Protein AF-A0A5K7SCP3-F1 (afdb_monomer_lite)

Organism: NCBI:txid2010828

pLDDT: mean 89.35, std 11.58, range [54.91, 98.19]

Secondary structure (DSSP, 8-state):
--HHHHHHHHHHHHTT---HHHHHHHHHHHHHHHS-----PPPHHHHHHHHHHHHHHHHT----HHHHHHHHHHHHT-

Structure (mmCIF, N/CA/C/O backbone):
data_AF-A0A5K7SCP3-F1
#
_entry.id   AF-A0A5K7SCP3-F1
#
loop_
_atom_site.group_PDB
_atom_site.id
_atom_site.type_symbol
_atom_site.label_atom_id
_atom_site.label_alt_id
_atom_site.label_comp_id
_atom_site.label_asym_id
_atom_site.label_entity_id
_atom_site.label_seq_id
_atom_site.pdbx_PDB_ins_code
_atom_site.Cartn_x
_atom_site.Cartn_y
_atom_site.Cartn_z
_atom_site.occupancy
_atom_site.B_iso_or_equiv
_atom_site.auth_seq_id
_atom_site.auth_comp_id
_atom_site.auth_asym_id
_atom_site.auth_atom_id
_atom_site.pdbx_PDB_model_num
ATOM 1 N N . MET A 1 1 ? 27.203 -15.403 -4.751 1.00 68.25 1 MET A N 1
ATOM 2 C CA . MET A 1 1 ? 26.934 -14.495 -5.884 1.00 68.25 1 MET A CA 1
ATOM 3 C C . MET A 1 1 ? 27.150 -13.080 -5.393 1.00 68.25 1 MET A C 1
ATOM 5 O O . MET A 1 1 ? 26.565 -12.705 -4.387 1.00 68.25 1 MET A O 1
ATOM 9 N N . THR A 1 2 ? 28.039 -12.334 -6.033 1.00 93.69 2 THR A N 1
ATOM 10 C CA . THR A 1 2 ? 28.336 -10.944 -5.659 1.00 93.69 2 THR A CA 1
ATOM 11 C C . THR A 1 2 ? 27.322 -9.983 -6.280 1.00 93.69 2 THR A C 1
ATOM 13 O O . THR A 1 2 ? 26.718 -10.296 -7.307 1.00 93.69 2 THR A O 1
ATOM 16 N N . ALA A 1 3 ? 27.177 -8.777 -5.722 1.00 90.38 3 ALA A N 1
ATOM 17 C CA . ALA A 1 3 ? 26.335 -7.731 -6.315 1.00 90.38 3 ALA A CA 1
ATOM 18 C C . ALA A 1 3 ? 26.719 -7.441 -7.780 1.00 90.38 3 ALA A C 1
ATOM 20 O O . ALA A 1 3 ? 25.860 -7.241 -8.637 1.00 90.38 3 ALA A O 1
ATOM 21 N N . ARG A 1 4 ? 28.019 -7.503 -8.100 1.00 95.19 4 ARG A N 1
ATOM 22 C CA . ARG A 1 4 ? 28.532 -7.343 -9.467 1.00 95.19 4 ARG A CA 1
ATOM 23 C C . ARG A 1 4 ? 28.054 -8.452 -10.407 1.00 95.19 4 ARG A C 1
ATOM 25 O O . ARG A 1 4 ? 27.725 -8.178 -11.558 1.00 95.19 4 ARG A O 1
ATOM 32 N N . GLU A 1 5 ? 28.041 -9.698 -9.943 1.00 94.25 5 GLU A N 1
ATOM 33 C CA . GLU A 1 5 ? 27.543 -10.838 -10.725 1.00 94.25 5 GLU A CA 1
ATOM 34 C C . GLU A 1 5 ? 26.031 -10.772 -10.926 1.00 94.25 5 GLU A C 1
ATOM 36 O O . GLU A 1 5 ? 2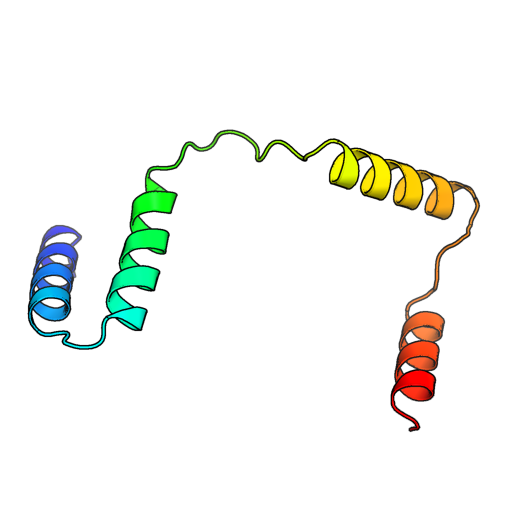5.556 -11.049 -12.026 1.00 94.25 5 GLU A O 1
ATOM 41 N N . LEU A 1 6 ? 25.287 -10.357 -9.899 1.00 93.25 6 LEU A N 1
ATOM 42 C CA . LEU A 1 6 ? 23.837 -10.203 -9.972 1.00 93.25 6 LEU A CA 1
ATOM 43 C C . LEU A 1 6 ? 23.434 -9.133 -10.995 1.00 93.25 6 LEU A C 1
ATOM 45 O O . LEU A 1 6 ? 22.631 -9.418 -11.881 1.00 93.25 6 LEU A O 1
ATOM 49 N N . LYS A 1 7 ? 24.066 -7.950 -10.957 1.00 90.94 7 LYS A N 1
ATOM 50 C CA . LYS A 1 7 ? 23.822 -6.875 -11.937 1.00 90.94 7 LYS A CA 1
ATOM 51 C C . LYS A 1 7 ? 24.048 -7.345 -13.377 1.00 90.94 7 LYS A C 1
ATOM 53 O O . LYS A 1 7 ? 23.212 -7.108 -14.242 1.00 90.94 7 LYS A O 1
ATOM 58 N N . LYS A 1 8 ? 25.141 -8.074 -13.634 1.00 95.69 8 LYS A N 1
ATOM 59 C CA . LYS A 1 8 ? 25.430 -8.623 -14.972 1.00 95.69 8 LYS A CA 1
ATOM 60 C C . LYS A 1 8 ? 24.358 -9.600 -15.453 1.00 95.69 8 LYS A C 1
ATOM 62 O O . LYS A 1 8 ? 23.981 -9.555 -16.620 1.00 95.69 8 LYS A O 1
ATOM 67 N N . ARG A 1 9 ? 23.876 -10.479 -14.571 1.00 94.12 9 ARG A N 1
ATOM 68 C CA . ARG A 1 9 ? 22.824 -11.448 -14.911 1.00 94.12 9 ARG A CA 1
ATOM 69 C C . ARG A 1 9 ? 21.488 -10.769 -15.197 1.00 94.12 9 ARG A C 1
ATOM 71 O O . ARG A 1 9 ? 20.827 -11.158 -16.152 1.00 94.12 9 ARG A O 1
ATOM 78 N N . LEU A 1 10 ? 21.125 -9.750 -14.415 1.00 92.06 10 LEU A N 1
ATOM 79 C CA . LEU A 1 10 ? 19.904 -8.972 -14.630 1.00 92.06 10 LEU A CA 1
ATOM 80 C C . LEU A 1 10 ? 19.927 -8.250 -15.978 1.00 92.06 10 LEU A C 1
ATOM 82 O O . LEU A 1 10 ? 19.011 -8.444 -16.767 1.00 92.06 10 LEU A O 1
ATOM 86 N N . ILE A 1 11 ? 21.005 -7.521 -16.292 1.00 94.00 11 ILE A N 1
ATOM 87 C CA . ILE A 1 11 ? 21.164 -6.841 -17.592 1.00 94.00 11 ILE A CA 1
ATOM 88 C C . ILE A 1 11 ? 21.032 -7.837 -18.750 1.00 94.00 11 ILE A C 1
ATOM 90 O O . ILE A 1 11 ? 20.324 -7.576 -19.719 1.00 94.00 11 ILE A O 1
ATOM 94 N N . HIS A 1 12 ? 21.685 -8.998 -18.638 1.00 95.75 12 HIS A N 1
ATOM 95 C CA . HIS A 1 12 ? 21.601 -10.036 -19.661 1.00 95.75 12 HIS A CA 1
ATOM 96 C C . HIS A 1 12 ? 20.172 -10.563 -19.845 1.00 95.75 12 HIS A C 1
ATOM 98 O O . HIS A 1 12 ? 19.730 -10.728 -20.977 1.00 95.75 12 HIS A O 1
ATOM 104 N N . LYS A 1 13 ? 19.445 -10.804 -18.747 1.00 92.44 13 LYS A N 1
ATOM 105 C CA . LYS A 1 13 ? 18.074 -11.321 -18.792 1.00 92.44 13 LYS A CA 1
ATOM 106 C C . LYS A 1 13 ? 17.084 -10.295 -19.345 1.00 92.44 13 LYS A C 1
ATOM 108 O O . LYS A 1 13 ? 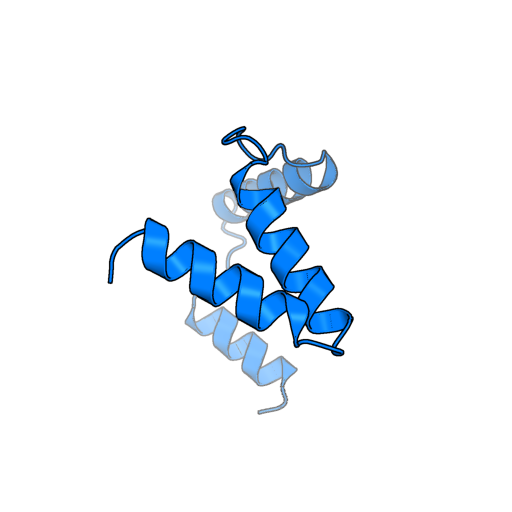16.221 -10.672 -20.129 1.00 92.44 13 LYS A O 1
ATOM 113 N N . ILE A 1 14 ? 17.239 -9.025 -18.969 1.00 93.75 14 ILE A N 1
ATOM 114 C CA . ILE A 1 14 ? 16.443 -7.901 -19.482 1.00 93.75 14 ILE A CA 1
ATOM 115 C C . ILE A 1 14 ? 16.634 -7.776 -20.995 1.00 93.75 14 ILE A C 1
ATOM 117 O O . ILE A 1 14 ? 15.655 -7.747 -21.727 1.00 93.75 14 ILE A O 1
ATOM 121 N N . GLY A 1 15 ? 17.881 -7.812 -21.479 1.00 93.38 15 GLY A N 1
ATOM 122 C CA . GLY A 1 15 ? 18.179 -7.717 -22.914 1.00 93.38 15 GLY A CA 1
ATOM 123 C C . GLY A 1 15 ? 17.699 -8.900 -23.767 1.00 93.38 15 GLY A C 1
ATOM 124 O O . GLY A 1 15 ? 17.788 -8.832 -24.987 1.00 93.38 15 GLY A O 1
ATOM 125 N N . GLN A 1 16 ? 17.225 -9.983 -23.146 1.00 95.62 16 GLN A N 1
ATOM 126 C CA . GLN A 1 16 ? 16.635 -11.148 -23.816 1.00 95.62 16 GLN A CA 1
ATOM 127 C C . GLN A 1 16 ? 15.106 -11.193 -23.701 1.00 95.62 16 GLN A C 1
ATOM 129 O O . GLN A 1 16 ? 14.493 -12.117 -24.231 1.00 95.62 16 GLN A O 1
ATOM 134 N N . SER A 1 17 ? 14.494 -10.282 -22.944 1.00 93.31 17 SER A N 1
ATOM 135 C CA . SER A 1 17 ? 13.048 -10.272 -22.750 1.00 93.31 17 SER A CA 1
ATOM 136 C C . SER A 1 17 ? 12.377 -9.521 -23.893 1.00 93.31 17 SER A C 1
ATOM 138 O O . SER A 1 17 ? 12.745 -8.390 -24.183 1.00 93.31 17 SER A O 1
ATOM 140 N N . GLU A 1 18 ? 11.367 -10.139 -24.495 1.00 95.00 18 GLU A N 1
ATOM 141 C CA . GLU A 1 18 ? 10.460 -9.514 -25.473 1.00 95.00 18 GLU A CA 1
ATOM 142 C C . GLU A 1 18 ? 9.067 -9.260 -24.864 1.00 95.00 18 GLU A C 1
ATOM 144 O O . GLU A 1 18 ? 8.126 -8.901 -25.561 1.00 95.00 18 GLU A O 1
ATOM 149 N N . ASN A 1 19 ? 8.909 -9.516 -23.561 1.00 95.56 19 ASN A N 1
ATOM 150 C CA . ASN A 1 19 ? 7.669 -9.267 -22.836 1.00 95.56 19 ASN A CA 1
ATOM 151 C C . ASN A 1 19 ? 7.697 -7.842 -22.273 1.00 95.56 19 ASN A C 1
ATOM 153 O O . ASN A 1 19 ? 8.352 -7.595 -21.257 1.00 95.56 19 ASN A O 1
ATOM 157 N N . ASP A 1 20 ? 6.997 -6.938 -22.953 1.00 92.69 20 ASP A N 1
ATOM 158 C CA . ASP A 1 20 ? 6.940 -5.517 -22.612 1.00 92.69 20 ASP A CA 1
ATOM 159 C C . ASP A 1 20 ? 6.318 -5.270 -21.227 1.00 92.69 20 ASP A C 1
ATOM 161 O O . ASP A 1 20 ? 6.874 -4.488 -20.457 1.00 92.69 20 ASP A O 1
ATOM 165 N N . ASP A 1 21 ? 5.261 -6.004 -20.850 1.00 91.88 21 ASP A N 1
ATOM 166 C CA . ASP A 1 21 ? 4.615 -5.876 -19.531 1.00 91.88 21 ASP A CA 1
ATOM 167 C C . ASP A 1 21 ? 5.602 -6.200 -18.397 1.00 91.88 21 ASP A C 1
ATOM 169 O O . ASP A 1 21 ? 5.709 -5.487 -17.399 1.00 91.88 21 ASP A O 1
ATOM 173 N N . LEU A 1 22 ? 6.387 -7.271 -18.561 1.00 90.81 22 LEU A N 1
ATOM 174 C CA . LEU A 1 22 ? 7.415 -7.654 -17.591 1.00 90.81 22 LEU A CA 1
ATOM 175 C C . LEU A 1 22 ? 8.516 -6.592 -17.487 1.00 90.81 22 LEU A C 1
ATOM 177 O O . LEU A 1 22 ? 9.015 -6.322 -16.393 1.00 90.81 22 LEU A O 1
ATOM 181 N N . LEU A 1 23 ? 8.925 -6.018 -18.619 1.00 93.75 23 LEU A N 1
ATOM 182 C CA . LEU A 1 23 ? 9.944 -4.973 -18.653 1.00 93.75 23 LEU A CA 1
ATOM 183 C C . LEU A 1 23 ? 9.457 -3.689 -17.972 1.00 93.75 23 LEU A C 1
ATOM 185 O O . LEU A 1 23 ? 10.230 -3.072 -17.235 1.00 93.75 23 LEU A O 1
ATOM 189 N N . GLU A 1 24 ? 8.190 -3.322 -18.162 1.00 91.62 24 GLU A N 1
ATOM 190 C CA . GLU A 1 24 ? 7.574 -2.166 -17.510 1.00 91.62 24 GLU A CA 1
ATOM 191 C C . GLU A 1 24 ? 7.509 -2.344 -15.989 1.00 91.62 24 GLU A C 1
ATOM 193 O O . GLU A 1 24 ? 7.947 -1.465 -15.245 1.00 91.62 24 GLU A O 1
ATOM 198 N N . GLU A 1 25 ? 7.052 -3.500 -15.509 1.00 88.06 25 GLU A N 1
ATOM 199 C CA . GLU A 1 25 ? 6.976 -3.784 -14.072 1.00 88.06 25 GLU A CA 1
ATOM 200 C C . GLU A 1 25 ? 8.362 -3.814 -13.413 1.00 88.06 25 GLU A C 1
ATOM 202 O O . GLU A 1 25 ? 8.566 -3.253 -12.332 1.00 88.06 25 GLU A O 1
ATOM 207 N N . MET A 1 26 ? 9.358 -4.407 -14.081 1.00 88.00 26 MET A N 1
ATOM 208 C CA . MET A 1 26 ? 10.743 -4.381 -13.603 1.00 88.00 26 MET A CA 1
ATOM 209 C C . MET A 1 26 ? 11.302 -2.958 -13.547 1.00 88.00 26 MET A C 1
ATOM 211 O O . MET A 1 26 ? 12.008 -2.618 -12.596 1.00 88.00 26 MET A O 1
ATOM 215 N N . TYR A 1 27 ? 10.993 -2.127 -14.545 1.00 88.00 27 TYR A N 1
ATOM 216 C CA . TYR A 1 27 ? 11.397 -0.727 -14.552 1.00 88.00 27 TYR A CA 1
ATOM 217 C C . TYR A 1 27 ? 10.748 0.043 -13.404 1.00 88.00 27 TYR A C 1
ATOM 219 O O . TYR A 1 27 ? 11.463 0.719 -12.673 1.00 88.00 27 TYR A O 1
ATOM 227 N N . ARG A 1 28 ? 9.436 -0.110 -13.184 1.00 84.69 28 ARG A N 1
ATOM 228 C CA . ARG A 1 28 ? 8.726 0.508 -12.053 1.00 84.69 28 ARG A CA 1
ATOM 229 C C . ARG A 1 28 ? 9.354 0.112 -10.723 1.00 84.69 28 ARG A C 1
ATOM 231 O O . ARG A 1 28 ? 9.630 0.979 -9.905 1.00 84.69 28 ARG A O 1
ATOM 238 N N . LEU A 1 29 ? 9.640 -1.174 -10.520 1.00 84.81 29 LEU A N 1
ATOM 239 C CA . LEU A 1 29 ? 10.238 -1.668 -9.279 1.00 84.81 29 LEU A CA 1
ATOM 240 C C . LEU A 1 29 ? 11.614 -1.043 -8.997 1.00 84.81 29 LEU A C 1
ATOM 242 O O . LEU A 1 29 ? 11.883 -0.657 -7.865 1.00 84.81 29 LEU A O 1
ATOM 246 N N . ILE A 1 30 ? 12.471 -0.937 -10.018 1.00 83.62 30 ILE A N 1
ATOM 247 C CA . ILE A 1 30 ? 13.827 -0.378 -9.883 1.00 83.62 30 ILE A CA 1
ATOM 248 C C . ILE A 1 30 ? 13.787 1.153 -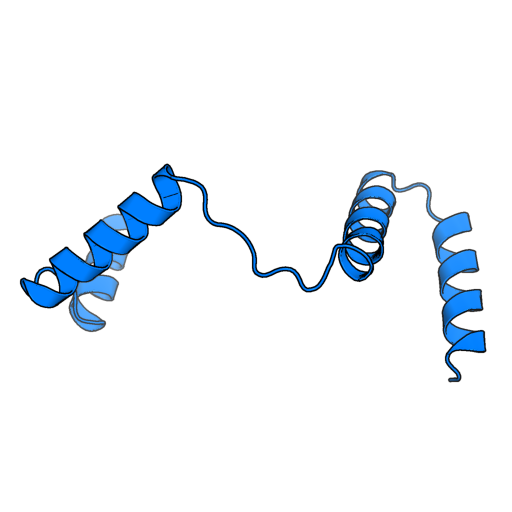9.794 1.00 83.62 30 ILE A C 1
ATOM 250 O O . ILE A 1 30 ? 14.492 1.738 -8.983 1.00 83.62 30 ILE A O 1
ATOM 254 N N . ALA A 1 31 ? 12.946 1.817 -10.586 1.00 78.38 31 ALA A N 1
ATOM 255 C CA . ALA A 1 31 ? 12.767 3.266 -10.523 1.00 78.38 31 ALA A CA 1
ATOM 256 C C . ALA A 1 31 ? 12.205 3.703 -9.160 1.00 78.38 31 ALA A C 1
ATOM 258 O O . ALA A 1 31 ? 12.598 4.740 -8.634 1.00 78.38 31 ALA A O 1
ATOM 259 N N . ASN A 1 32 ? 11.350 2.877 -8.552 1.00 67.19 32 ASN A N 1
ATOM 260 C CA . ASN A 1 32 ? 10.837 3.099 -7.204 1.00 67.19 32 ASN A CA 1
ATOM 261 C C . ASN A 1 32 ? 11.866 2.792 -6.099 1.00 67.19 32 ASN A C 1
ATOM 263 O O . ASN A 1 32 ? 11.651 3.204 -4.966 1.00 67.19 32 ASN A O 1
ATOM 267 N N . GLU A 1 33 ? 12.980 2.104 -6.392 1.00 64.94 33 GLU A N 1
ATOM 268 C CA . GLU A 1 33 ? 14.121 1.998 -5.461 1.00 64.94 33 GLU A CA 1
ATOM 269 C C . GLU A 1 33 ? 14.826 3.359 -5.303 1.00 64.94 33 GLU A C 1
ATOM 271 O O . GLU A 1 33 ? 15.365 3.660 -4.239 1.00 64.94 33 GLU A O 1
ATOM 276 N N . GLU A 1 34 ? 14.798 4.193 -6.352 1.00 56.22 34 GLU A N 1
ATOM 277 C CA . GLU A 1 34 ? 15.349 5.556 -6.364 1.00 56.22 34 GLU A CA 1
ATOM 278 C C . GLU A 1 34 ? 14.321 6.636 -6.002 1.00 56.22 34 GLU A C 1
ATOM 280 O O . GLU A 1 34 ? 14.712 7.765 -5.689 1.00 56.22 34 GLU A O 1
ATOM 285 N N . ALA A 1 35 ? 13.022 6.311 -6.030 1.00 54.91 35 ALA A N 1
ATOM 286 C CA . ALA A 1 35 ? 11.970 7.178 -5.523 1.00 54.91 35 ALA A CA 1
ATOM 287 C C . ALA A 1 35 ? 12.108 7.245 -4.002 1.00 54.91 35 ALA A C 1
ATOM 289 O O . ALA A 1 35 ? 11.600 6.396 -3.282 1.00 54.91 35 ALA A O 1
ATOM 290 N N . ASP A 1 36 ? 12.920 8.211 -3.581 1.00 56.34 36 ASP A N 1
ATOM 291 C CA . ASP A 1 36 ? 12.894 8.936 -2.324 1.00 56.34 36 ASP A CA 1
ATOM 292 C C . ASP A 1 36 ? 12.188 8.194 -1.180 1.00 56.34 36 ASP A C 1
ATOM 294 O O . ASP A 1 36 ? 10.980 7.971 -1.190 1.00 56.34 36 ASP A O 1
ATOM 298 N N . ILE A 1 37 ? 12.932 7.922 -0.109 1.00 55.81 37 ILE A N 1
ATOM 299 C CA . ILE A 1 37 ? 12.384 7.523 1.199 1.00 55.81 37 ILE A CA 1
ATOM 300 C C . ILE A 1 37 ? 11.599 8.714 1.809 1.00 55.81 37 ILE A C 1
ATOM 302 O O . ILE A 1 37 ? 11.574 8.914 3.024 1.00 55.81 37 ILE A O 1
ATOM 306 N N . SER A 1 38 ? 10.996 9.572 0.985 1.00 59.53 38 SER A N 1
ATOM 307 C CA . SER A 1 38 ? 9.998 10.516 1.422 1.00 59.53 38 SER A CA 1
ATOM 308 C C . SER A 1 38 ? 8.768 9.726 1.821 1.00 59.53 38 SER A C 1
ATOM 310 O O . SER A 1 38 ? 8.291 8.808 1.154 1.00 59.53 38 SER A O 1
ATOM 312 N N . VAL A 1 39 ? 8.300 10.056 3.015 1.00 69.56 39 VAL A N 1
ATOM 313 C CA . VAL A 1 39 ? 7.040 9.569 3.550 1.00 69.56 39 VAL A CA 1
ATOM 314 C C . VAL A 1 39 ? 5.970 9.782 2.481 1.00 69.56 39 VAL A C 1
ATOM 316 O O . VAL A 1 39 ? 5.812 10.901 2.001 1.00 69.56 39 VAL A O 1
ATOM 319 N N . TYR A 1 40 ? 5.262 8.716 2.099 1.00 76.44 40 TYR A N 1
ATOM 320 C CA . TYR A 1 40 ? 4.156 8.814 1.149 1.00 76.44 40 TYR A CA 1
ATOM 321 C C . TYR A 1 40 ? 3.141 9.845 1.657 1.00 76.44 40 TYR A C 1
ATOM 323 O O . TYR A 1 40 ? 2.522 9.651 2.708 1.00 76.44 40 TYR A O 1
ATOM 331 N N . GLU A 1 41 ? 3.000 10.950 0.928 1.00 84.44 41 GLU A N 1
ATOM 332 C CA . GLU A 1 41 ? 2.036 11.993 1.254 1.00 84.44 41 GLU A CA 1
ATOM 333 C C . GLU A 1 41 ? 0.645 11.550 0.796 1.00 84.44 41 GLU A C 1
ATOM 335 O O . GLU A 1 41 ? 0.389 11.342 -0.392 1.00 84.44 41 GLU A O 1
ATOM 340 N N . LEU A 1 42 ? -0.261 11.384 1.760 1.00 89.31 42 LEU A N 1
ATOM 341 C CA . LEU A 1 42 ? -1.657 11.081 1.478 1.00 89.31 42 LEU A CA 1
ATOM 342 C C . LEU A 1 42 ? -2.319 12.269 0.766 1.00 89.31 42 LEU A C 1
ATOM 344 O O . LEU A 1 42 ? -2.136 13.424 1.148 1.00 89.31 42 LEU A O 1
ATOM 348 N N . SER A 1 43 ? -3.155 11.976 -0.227 1.00 94.19 43 SER A N 1
ATOM 349 C CA . SER A 1 43 ? -4.081 12.956 -0.805 1.00 94.19 43 SER A CA 1
ATOM 350 C C . SER A 1 43 ? -5.111 13.429 0.226 1.00 94.19 43 SER A C 1
ATOM 352 O O . SER A 1 43 ? -5.393 12.738 1.205 1.00 94.19 43 SER A O 1
ATOM 354 N N . GLU A 1 44 ? -5.752 14.576 -0.019 1.00 95.25 44 GLU A N 1
ATOM 355 C CA . GLU A 1 44 ? -6.807 15.088 0.870 1.00 95.25 44 GLU A CA 1
ATOM 356 C C . GLU A 1 44 ? -7.957 14.092 1.079 1.00 95.25 44 GLU A C 1
ATOM 358 O O . GLU A 1 44 ? -8.522 14.017 2.168 1.00 95.25 44 GLU A O 1
ATOM 363 N N . GLU A 1 45 ? -8.313 13.325 0.047 1.00 96.62 45 GLU A N 1
ATOM 364 C CA . GLU A 1 45 ? -9.360 12.304 0.131 1.00 96.62 45 GLU A CA 1
ATOM 365 C C . GLU A 1 45 ? -8.938 11.146 1.042 1.00 96.62 45 GLU A C 1
ATOM 367 O O . GLU A 1 45 ? -9.706 10.717 1.900 1.00 96.62 45 GLU A O 1
ATOM 372 N N . GLN A 1 46 ? -7.688 10.695 0.922 1.00 96.69 46 GLN A N 1
ATOM 373 C CA . GLN A 1 46 ? -7.137 9.651 1.784 1.00 96.69 46 GLN A CA 1
ATOM 374 C C . GLN A 1 46 ? -6.998 10.126 3.235 1.00 96.69 46 GLN A C 1
ATOM 376 O O . GLN A 1 46 ? -7.299 9.362 4.150 1.00 96.69 46 GLN A O 1
ATOM 381 N N . ILE A 1 47 ? -6.588 11.380 3.461 1.00 97.25 47 ILE A N 1
ATOM 382 C CA . ILE A 1 47 ? -6.538 11.973 4.806 1.00 97.25 47 ILE A CA 1
ATOM 383 C C . ILE A 1 47 ? -7.935 11.956 5.431 1.00 97.25 47 ILE A C 1
ATOM 385 O O . ILE A 1 47 ? -8.094 11.450 6.539 1.00 97.25 47 ILE A O 1
ATOM 389 N N . LYS A 1 48 ? -8.957 12.417 4.697 1.00 97.88 48 LYS A N 1
ATOM 390 C CA . LYS A 1 48 ? -10.351 12.404 5.168 1.00 97.88 48 LYS A CA 1
ATOM 391 C C . LYS A 1 48 ? -10.841 10.992 5.484 1.00 97.88 48 LYS A C 1
ATOM 393 O O . LYS A 1 48 ? -11.453 10.795 6.527 1.00 9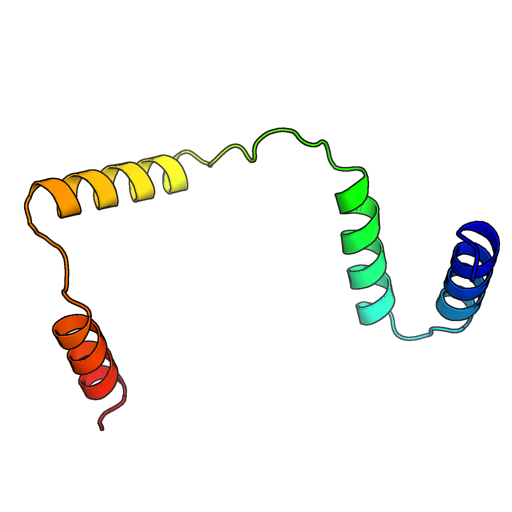7.88 48 LYS A O 1
ATOM 398 N N . ALA A 1 49 ? -10.535 10.011 4.635 1.00 97.38 49 ALA A N 1
ATOM 399 C CA . ALA A 1 49 ? -10.909 8.617 4.873 1.00 97.38 49 ALA A CA 1
ATOM 400 C C . ALA A 1 49 ? -10.270 8.051 6.157 1.00 97.38 49 ALA A C 1
ATOM 402 O O . ALA A 1 49 ? -10.917 7.334 6.921 1.00 97.38 49 ALA A O 1
ATOM 403 N N . VAL A 1 50 ? -9.008 8.399 6.433 1.00 96.81 50 VAL A N 1
ATOM 404 C CA . VAL A 1 50 ? -8.328 8.002 7.675 1.00 96.81 50 VAL A CA 1
ATOM 405 C C . VAL A 1 50 ? -8.945 8.696 8.891 1.00 96.81 50 VAL A C 1
ATOM 407 O O . VAL A 1 50 ? -9.180 8.043 9.909 1.00 96.81 50 VAL A O 1
ATOM 410 N N . GLU A 1 51 ? -9.221 9.997 8.804 1.00 97.75 51 GLU A N 1
ATOM 411 C CA . GLU A 1 51 ? -9.878 10.760 9.873 1.00 97.75 51 GLU A CA 1
ATOM 412 C C . GLU A 1 51 ? -11.271 10.205 10.196 1.00 97.75 51 GLU A C 1
ATOM 414 O O . G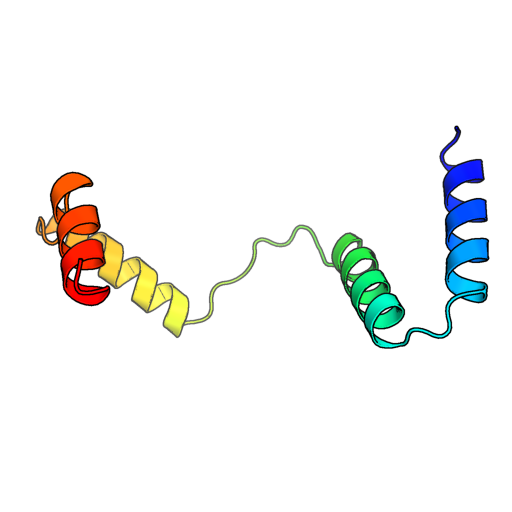LU A 1 51 ? -11.617 10.048 11.370 1.00 97.75 51 GLU A O 1
ATOM 419 N N . GLU A 1 52 ? -12.040 9.847 9.168 1.00 97.81 52 GLU A N 1
ATOM 420 C CA . GLU A 1 52 ? -13.344 9.207 9.303 1.00 97.81 52 GLU A CA 1
ATOM 421 C C . GLU A 1 52 ? -13.231 7.868 10.041 1.00 97.81 52 GLU A C 1
ATOM 423 O O . GLU A 1 52 ? -13.903 7.673 11.054 1.00 97.81 52 GLU A O 1
ATOM 428 N N . GLY A 1 53 ? -12.326 6.980 9.617 1.00 97.06 53 GLY A N 1
ATOM 429 C CA . GLY A 1 53 ? -12.115 5.691 10.283 1.00 97.06 53 GLY A CA 1
ATOM 430 C C . GLY A 1 53 ? -11.681 5.833 11.748 1.00 97.06 53 GLY A C 1
ATOM 431 O O . GLY A 1 53 ? -12.132 5.086 12.620 1.00 97.06 53 GLY A O 1
ATOM 432 N N . GLN A 1 54 ? -10.852 6.833 12.066 1.00 97.50 54 GLN A N 1
ATOM 433 C CA . GLN A 1 54 ? -10.481 7.131 13.453 1.00 97.50 54 GLN A CA 1
ATOM 434 C C . GLN A 1 54 ? -11.673 7.607 14.292 1.00 97.50 54 GLN A C 1
ATOM 436 O O . GLN A 1 54 ? -11.750 7.286 15.483 1.00 97.50 54 GLN A O 1
ATOM 441 N N . LEU A 1 55 ? -12.581 8.391 13.704 1.00 98.19 55 LEU A N 1
ATOM 442 C CA . LEU A 1 55 ? -13.795 8.850 14.372 1.00 98.19 55 LEU A CA 1
ATOM 443 C C . LEU A 1 55 ? -14.772 7.691 14.600 1.00 98.19 55 LEU A C 1
ATOM 445 O O . LEU A 1 55 ? -15.244 7.523 15.723 1.00 98.19 55 LEU A O 1
ATOM 449 N N . GLN A 1 56 ? -14.994 6.857 13.583 1.00 97.81 56 GLN A N 1
ATOM 450 C CA . GLN A 1 56 ? -15.816 5.649 13.669 1.00 97.81 56 GLN A CA 1
ATOM 451 C C . GLN A 1 56 ? -15.333 4.739 14.805 1.00 97.81 56 GLN A C 1
ATOM 453 O O . GLN A 1 56 ? -16.105 4.379 15.694 1.00 97.81 56 GLN A O 1
ATOM 458 N N . TYR A 1 57 ? -14.025 4.467 14.874 1.00 96.12 57 TYR A N 1
ATOM 459 C CA . TYR A 1 57 ? -13.449 3.670 15.958 1.00 96.12 57 TYR A CA 1
ATOM 460 C C . TYR A 1 57 ? -13.725 4.270 17.346 1.00 96.12 57 TYR A C 1
ATOM 462 O O . TYR A 1 57 ? -14.149 3.560 18.259 1.00 96.12 57 TYR A O 1
ATOM 470 N N . LYS A 1 58 ? -13.532 5.587 17.513 1.00 96.62 58 LYS A N 1
ATOM 471 C CA . LYS A 1 58 ? -13.805 6.287 18.783 1.00 96.62 58 LYS A CA 1
ATOM 472 C C . LYS A 1 58 ? -15.282 6.245 19.177 1.00 96.62 58 LYS A C 1
ATOM 474 O O . LYS A 1 58 ? -15.579 6.196 20.368 1.00 96.62 58 LYS A O 1
ATOM 479 N N . ASN A 1 59 ? -16.180 6.247 18.198 1.00 97.56 59 ASN A N 1
ATOM 480 C CA . ASN A 1 59 ? -17.622 6.164 18.409 1.00 97.56 59 ASN A CA 1
ATOM 481 C C . ASN A 1 59 ? -18.121 4.727 18.642 1.00 97.56 59 ASN A C 1
ATOM 483 O O . ASN A 1 59 ? -19.300 4.533 18.930 1.00 97.56 59 ASN A O 1
ATOM 487 N N . GLY A 1 60 ? -17.247 3.719 18.544 1.00 96.06 60 GLY A N 1
ATOM 488 C CA . GLY A 1 60 ? -17.637 2.309 18.626 1.00 96.06 60 GLY A CA 1
ATOM 489 C C . GLY A 1 60 ? -18.266 1.769 17.339 1.00 96.06 60 GLY A C 1
ATOM 490 O O . GLY A 1 60 ? -18.868 0.701 17.353 1.00 96.06 60 GLY A O 1
ATOM 491 N N . GLU A 1 61 ? -18.119 2.486 16.226 1.00 96.88 61 GLU A N 1
ATOM 492 C CA . GLU A 1 61 ? -18.592 2.113 14.890 1.00 96.88 61 GLU A CA 1
ATOM 493 C C . GLU A 1 61 ? -17.559 1.206 14.199 1.00 96.88 61 GLU A C 1
ATOM 495 O O . GLU A 1 61 ? -17.085 1.478 13.101 1.00 96.88 61 GLU A O 1
ATOM 500 N N . PHE A 1 62 ? -17.162 0.129 14.876 1.00 94.00 62 PHE A N 1
ATOM 501 C CA . PHE A 1 62 ? -16.263 -0.887 14.334 1.00 94.00 62 PHE A CA 1
ATOM 502 C C . PHE A 1 62 ? -16.946 -2.252 14.330 1.00 94.00 62 PHE A C 1
ATOM 504 O O . PHE A 1 62 ? -17.882 -2.506 15.088 1.00 94.00 62 PHE A O 1
ATOM 511 N N . LEU A 1 63 ? -16.446 -3.145 13.483 1.00 95.25 63 LEU A N 1
ATOM 512 C CA . LEU A 1 63 ? -16.833 -4.549 13.490 1.00 95.25 63 LEU A CA 1
ATOM 513 C C . LEU A 1 63 ? -15.768 -5.354 14.229 1.00 95.25 63 LEU A C 1
ATOM 515 O O . LEU A 1 63 ? -14.570 -5.115 14.064 1.00 95.25 63 LEU A O 1
ATOM 519 N N . THR A 1 64 ? -16.199 -6.314 15.041 1.00 95.69 64 THR A N 1
ATOM 520 C CA . THR A 1 64 ? -15.307 -7.381 15.494 1.00 95.69 64 THR A CA 1
ATOM 521 C C . THR A 1 64 ? -14.958 -8.292 14.322 1.00 95.69 64 THR A C 1
ATOM 523 O O . THR A 1 64 ? -15.663 -8.320 13.314 1.00 95.69 64 THR A O 1
ATOM 526 N N . GLU A 1 65 ? -13.891 -9.071 14.474 1.00 95.38 65 GLU A N 1
ATOM 527 C CA . GLU A 1 65 ? -13.505 -10.108 13.510 1.00 95.38 65 GLU A CA 1
ATOM 528 C C . GLU A 1 65 ? -14.694 -11.017 13.156 1.00 95.38 65 GLU A C 1
ATOM 530 O O . GLU A 1 65 ? -15.073 -11.108 11.995 1.00 95.38 65 GLU A O 1
ATOM 535 N N . GLU A 1 66 ? -15.387 -11.555 14.165 1.00 96.75 66 GLU A N 1
ATOM 536 C CA . GLU A 1 66 ? -16.570 -12.407 13.967 1.00 96.75 66 GLU A CA 1
ATOM 537 C C . GLU A 1 66 ? -17.700 -11.712 13.184 1.00 96.75 66 GLU A C 1
ATOM 539 O O . GLU A 1 66 ? -18.389 -12.340 12.379 1.00 96.75 66 GLU A O 1
ATOM 544 N N . GLN A 1 67 ? -17.919 -10.414 13.416 1.00 96.25 67 GLN A N 1
ATOM 545 C CA . GLN A 1 67 ? -18.941 -9.641 12.704 1.00 96.25 67 GLN A CA 1
ATOM 546 C C . GLN A 1 67 ? -18.525 -9.357 11.258 1.00 96.25 67 GLN A C 1
ATOM 548 O O . GLN A 1 67 ? -19.365 -9.402 10.360 1.00 96.25 67 GLN A O 1
ATOM 553 N N . ALA A 1 68 ? -17.243 -9.072 11.031 1.00 95.88 68 ALA A N 1
ATOM 554 C CA . ALA A 1 68 ? -16.694 -8.855 9.702 1.00 95.88 68 ALA A CA 1
ATOM 555 C C . ALA A 1 68 ? -16.765 -10.136 8.860 1.00 95.88 68 ALA A C 1
ATOM 557 O O . ALA A 1 68 ? -17.270 -10.088 7.739 1.00 95.88 68 ALA A O 1
ATOM 558 N N . ASP A 1 69 ? -16.359 -11.277 9.420 1.00 96.00 69 ASP A N 1
ATOM 559 C CA . ASP A 1 69 ? -16.412 -12.579 8.750 1.00 96.00 69 ASP A CA 1
ATOM 560 C C . ASP A 1 69 ? -17.844 -12.955 8.374 1.00 96.00 69 ASP A C 1
ATOM 562 O O . ASP A 1 69 ? -18.120 -13.308 7.227 1.00 96.00 69 ASP A O 1
ATOM 566 N N . LYS A 1 70 ? -18.789 -12.773 9.303 1.00 96.00 70 LYS A N 1
ATOM 567 C CA . LYS A 1 70 ? -20.206 -13.015 9.029 1.00 96.00 70 LYS A CA 1
ATOM 568 C C . LYS A 1 70 ? -20.733 -12.140 7.888 1.00 96.00 70 LYS A C 1
ATOM 570 O O . LYS A 1 70 ? -21.439 -12.638 7.016 1.00 96.00 70 LYS A O 1
ATOM 575 N N . ASN A 1 71 ? -20.392 -10.851 7.871 1.00 94.69 71 ASN A N 1
ATOM 576 C CA . ASN A 1 71 ? -20.809 -9.950 6.794 1.00 94.69 71 ASN A CA 1
ATOM 577 C C . ASN A 1 71 ? -20.224 -10.375 5.438 1.00 94.69 71 ASN A C 1
ATOM 579 O O . ASN A 1 71 ? -20.889 -10.245 4.410 1.00 94.69 71 ASN A O 1
ATOM 583 N N . ILE A 1 72 ? -18.989 -10.884 5.428 1.00 95.31 72 ILE A N 1
ATOM 584 C CA . ILE A 1 72 ? -18.345 -11.409 4.221 1.00 95.31 72 ILE A CA 1
ATOM 585 C C . ILE A 1 72 ? -19.066 -12.671 3.740 1.00 95.31 72 ILE A C 1
ATOM 587 O O . ILE A 1 72 ? -19.362 -12.773 2.550 1.00 95.31 72 ILE A O 1
ATOM 591 N N . ASP A 1 73 ? -19.389 -13.604 4.635 1.00 95.19 73 ASP A N 1
ATOM 592 C CA . ASP A 1 73 ? -20.131 -14.818 4.285 1.00 95.19 73 ASP A CA 1
ATOM 593 C C . ASP A 1 73 ? -21.525 -14.491 3.726 1.00 95.19 73 ASP A C 1
ATOM 595 O O . ASP A 1 73 ? -21.905 -15.023 2.680 1.00 95.19 73 ASP A O 1
ATOM 599 N N . GLU A 1 74 ? -22.239 -13.539 4.338 1.00 94.06 74 GLU A N 1
ATOM 600 C CA . GLU A 1 74 ? -23.526 -13.040 3.836 1.00 94.06 74 GLU A CA 1
ATOM 601 C C . GLU A 1 74 ? -23.390 -12.405 2.444 1.00 94.06 74 GLU A C 1
ATOM 603 O O . GLU A 1 74 ? -24.207 -12.667 1.556 1.00 94.06 74 GLU A O 1
ATOM 608 N N . TRP A 1 75 ? -22.339 -11.612 2.211 1.00 94.62 75 TRP A N 1
ATOM 609 C CA . TRP A 1 75 ? -22.083 -10.999 0.906 1.00 94.62 75 TRP A CA 1
ATOM 610 C C . TRP A 1 75 ? -21.747 -12.034 -0.175 1.00 94.62 75 TRP A C 1
ATOM 612 O O . TRP A 1 75 ? -22.159 -11.894 -1.329 1.00 94.62 75 TRP A O 1
ATOM 622 N N . LEU A 1 76 ? -21.029 -13.092 0.202 1.00 94.38 76 LEU A N 1
ATOM 623 C CA . LEU A 1 76 ? -20.667 -14.200 -0.678 1.00 94.38 76 LEU A CA 1
ATOM 624 C C . LEU A 1 76 ? -21.783 -15.251 -0.826 1.00 94.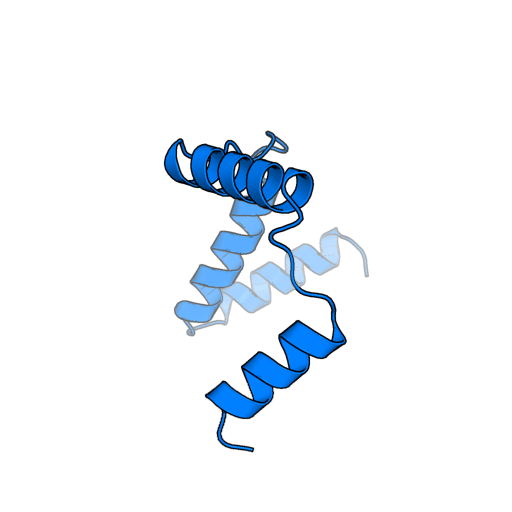38 76 LEU A C 1
ATOM 626 O O . LEU A 1 76 ? -21.623 -16.181 -1.620 1.00 94.38 76 LEU A O 1
ATOM 630 N N . GLY A 1 77 ? -22.900 -15.103 -0.104 1.00 87.31 77 GLY A N 1
ATOM 631 C CA . GLY A 1 77 ? -24.054 -16.002 -0.150 1.00 87.31 77 GLY A CA 1
ATOM 632 C C . GLY A 1 77 ? -23.768 -17.408 0.381 1.00 87.31 77 GLY A C 1
ATOM 633 O O . GLY A 1 77 ? -24.287 -18.378 -0.180 1.00 87.31 77 GLY A O 1
ATOM 634 N N . LYS A 1 78 ? -22.905 -17.522 1.394 1.00 63.59 78 LYS A N 1
ATOM 635 C CA . LYS A 1 78 ? -22.505 -18.791 2.016 1.00 63.59 78 LYS A CA 1
ATOM 636 C C . LYS A 1 78 ? -23.268 -19.097 3.300 1.00 63.59 78 LYS A C 1
ATOM 638 O O . LYS A 1 78 ? -23.739 -18.149 3.961 1.00 63.59 78 LYS A O 1
#

Foldseek 3Di:
DDPVVVVVVVVVVLVPDPDPVVNVVVCVVVVVVVVDPPDPDDDPVRVVVVVVVVVCVVVVVDDDPVRVVVVVCVVVVD

Sequence (78 aa):
MTARELKKRLIHKIGQSENDDLLEEMYRLIANEEADISVYELSEEQIKAVEEGQLQYKNGEFLTEEQADKNIDEWLGK

Radius of gyration: 22.32 Å; chains: 1; bounding box: 53×34×44 Å